Protein AF-A0AAW9KI80-F1 (afdb_monomer_lite)

Organism: Clostridium perfringens (NCBI:txid1502)

InterPro domains:
  IPR000257 Uroporphyrinogen decarboxylase (URO-D) [PF01208] (2-122)
  IPR038071 UROD/MetE-like superfamily [G3DSA:3.20.20.210] (1-125)
  IPR038071 UROD/MetE-like superfamily [SSF51726] (2-123)

pLDDT: mean 96.75, std 4.19, range [56.56, 98.88]

Secondary structure (DSSP, 8-state):
-HHHHHHHHHHHHHHHHHHHHHHTT---EEEE-TTGGGS-HHHHHHHTHHHHHHHHHHTTT--S-EEEE--TT-GGGGGGGGGS--SEEE--TTS-HHHHHHHTTT-SEEE----GGGGGS-TT-

Foldseek 3Di:
DVLVVVLVVVLVVLLVVVVVCVVVPDQEDEDCLACQLVDDLVCCLVRPVVSQQVSQVSCVPPPHAYEYENHPNCQNNLLVCQSRNHQEYEDEPVADPVRSCVSNVVRHHYDDYDDVVCVVDDPPD

Structure (mmCIF, N/CA/C/O backb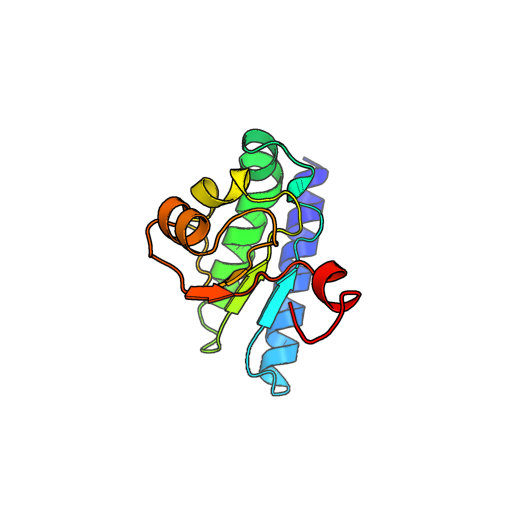one):
data_AF-A0AAW9KI80-F1
#
_entry.id   AF-A0AAW9KI80-F1
#
loop_
_atom_site.group_PDB
_atom_site.id
_atom_site.type_symbol
_atom_site.label_atom_id
_atom_site.label_alt_id
_atom_site.label_comp_id
_atom_site.label_asym_id
_atom_site.label_entity_id
_atom_site.label_seq_id
_atom_site.pdbx_PDB_ins_code
_atom_site.Cartn_x
_atom_site.Cartn_y
_atom_site.Cartn_z
_atom_site.occupancy
_atom_site.B_iso_or_equiv
_atom_site.auth_seq_id
_atom_site.auth_comp_id
_atom_site.auth_asym_id
_atom_site.auth_atom_id
_atom_site.pdbx_PDB_model_num
ATOM 1 N N . GLU A 1 1 ? 0.606 20.361 11.797 1.00 91.44 1 GLU A N 1
ATOM 2 C CA . GLU A 1 1 ? -0.832 20.345 12.143 1.00 91.44 1 GLU A CA 1
ATOM 3 C C . GLU A 1 1 ? -1.725 20.266 10.907 1.00 91.44 1 GLU A C 1
ATOM 5 O O . GLU A 1 1 ? -2.371 19.244 10.735 1.00 91.44 1 GLU A O 1
ATOM 10 N N . LEU A 1 2 ? -1.694 21.251 9.995 1.00 98.38 2 LEU A N 1
ATOM 11 C CA . LEU A 1 2 ? -2.528 21.246 8.778 1.00 98.38 2 LEU A CA 1
ATOM 12 C C . LEU A 1 2 ? -2.403 19.967 7.934 1.00 98.38 2 LEU A C 1
ATOM 14 O O . LEU A 1 2 ? -3.416 19.410 7.525 1.00 98.38 2 LEU A O 1
ATOM 18 N N . TRP A 1 3 ? -1.176 19.485 7.715 1.00 98.38 3 TRP A N 1
ATOM 19 C CA . TRP A 1 3 ? -0.936 18.231 6.996 1.00 98.38 3 TRP A CA 1
ATOM 20 C C . TRP A 1 3 ? -1.670 17.043 7.630 1.00 98.38 3 TRP A C 1
ATOM 22 O O . TRP A 1 3 ? -2.367 16.309 6.943 1.00 98.38 3 TRP A O 1
ATOM 32 N N . PHE A 1 4 ? -1.565 16.884 8.950 1.00 98.44 4 PHE A N 1
ATOM 33 C CA . PHE A 1 4 ? -2.201 15.773 9.655 1.00 98.44 4 PHE A CA 1
ATOM 34 C C . PHE A 1 4 ? -3.729 15.873 9.602 1.00 98.44 4 PHE A C 1
ATOM 36 O O . PHE A 1 4 ? -4.382 14.886 9.294 1.00 98.44 4 PHE A O 1
ATOM 43 N N . MET A 1 5 ? -4.298 17.077 9.747 1.00 98.62 5 MET A N 1
ATOM 44 C CA . MET A 1 5 ? -5.743 17.284 9.566 1.00 98.62 5 MET A CA 1
ATOM 45 C C . MET A 1 5 ? -6.222 16.935 8.150 1.00 98.62 5 MET A C 1
ATOM 47 O O . MET A 1 5 ? -7.326 16.417 7.974 1.00 98.62 5 MET A O 1
ATOM 51 N N . LEU A 1 6 ? -5.413 17.233 7.129 1.00 98.75 6 LEU A N 1
ATOM 52 C CA . LEU A 1 6 ? -5.709 16.843 5.752 1.00 98.75 6 LEU A CA 1
ATOM 53 C C . LEU A 1 6 ? -5.680 15.318 5.602 1.00 98.75 6 LEU A C 1
ATOM 55 O O . LEU A 1 6 ? -6.626 14.744 5.063 1.00 98.75 6 LEU A O 1
ATOM 59 N N . MET A 1 7 ? -4.628 14.669 6.098 1.00 98.69 7 MET A N 1
ATOM 60 C CA . MET A 1 7 ? -4.478 13.215 6.033 1.00 98.69 7 MET A CA 1
ATOM 61 C C . MET A 1 7 ? -5.593 12.482 6.788 1.00 98.69 7 MET A C 1
ATOM 63 O O . MET A 1 7 ? -6.114 11.488 6.284 1.00 98.69 7 MET A O 1
ATOM 67 N N . ASP A 1 8 ? -6.047 13.012 7.925 1.00 98.62 8 ASP A N 1
ATOM 68 C CA . ASP A 1 8 ? -7.197 12.474 8.654 1.00 98.62 8 ASP A CA 1
ATOM 69 C C . ASP A 1 8 ? -8.473 12.527 7.808 1.00 98.62 8 ASP A C 1
ATOM 71 O O . ASP A 1 8 ? -9.139 11.505 7.624 1.00 98.62 8 ASP A O 1
ATOM 75 N N . LYS A 1 9 ? -8.768 13.683 7.199 1.00 98.75 9 LYS A N 1
ATOM 76 C CA . LYS A 1 9 ? -9.931 13.831 6.309 1.00 98.75 9 LYS A CA 1
ATOM 77 C C . LYS A 1 9 ? -9.867 12.899 5.101 1.00 98.75 9 LYS A C 1
ATOM 79 O O . LYS A 1 9 ? -10.879 12.299 4.739 1.00 98.75 9 LYS A O 1
ATOM 84 N N . LEU A 1 10 ? -8.696 12.771 4.478 1.00 98.75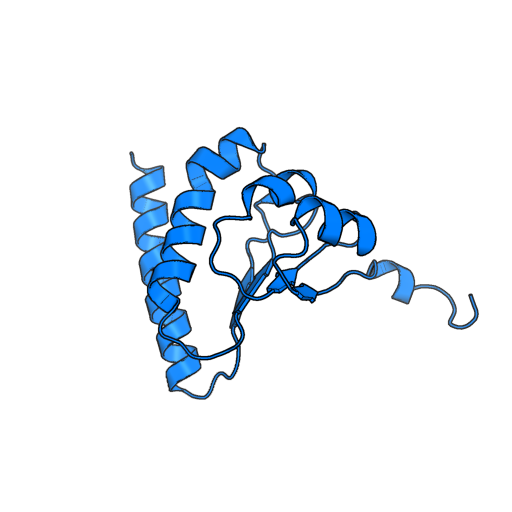 10 LEU A N 1
ATOM 85 C CA . LEU A 1 10 ? -8.505 11.873 3.338 1.00 98.75 10 LEU A CA 1
ATOM 86 C C . LEU A 1 10 ? -8.653 10.406 3.753 1.00 98.75 10 LEU A C 1
ATOM 88 O O . LEU A 1 10 ? -9.323 9.647 3.054 1.00 98.75 10 LEU A O 1
ATOM 92 N N . GLY A 1 11 ? -8.105 10.011 4.902 1.00 98.81 11 GLY A N 1
ATOM 93 C CA . GLY A 1 11 ? -8.262 8.655 5.422 1.00 98.81 11 GLY A CA 1
ATOM 94 C C . GLY A 1 11 ? -9.722 8.304 5.719 1.00 98.81 11 GLY A C 1
ATOM 95 O O . GLY A 1 11 ? -10.180 7.233 5.322 1.00 98.81 11 GLY A O 1
ATOM 96 N N . ASP A 1 12 ? -10.491 9.221 6.314 1.00 98.88 12 ASP A N 1
ATOM 97 C CA . ASP A 1 12 ? -11.924 9.014 6.591 1.00 98.88 12 ASP A CA 1
ATOM 98 C C . ASP A 1 12 ? -12.741 8.851 5.304 1.00 98.88 12 ASP A C 1
ATOM 100 O O . ASP A 1 12 ? -13.620 7.983 5.201 1.00 98.88 12 ASP A O 1
ATOM 104 N N . MET A 1 13 ? -12.413 9.661 4.294 1.00 98.81 13 MET A N 1
ATOM 105 C CA . MET A 1 13 ? -12.997 9.560 2.962 1.00 98.81 13 MET A CA 1
ATOM 106 C C . MET A 1 13 ? -12.692 8.196 2.330 1.00 98.81 13 MET A C 1
ATOM 108 O O . MET A 1 13 ? -13.613 7.538 1.844 1.00 98.81 13 MET A O 1
ATOM 112 N N . VAL A 1 14 ? -11.434 7.741 2.367 1.00 98.81 14 VAL A N 1
ATOM 113 C CA . VAL A 1 14 ? -11.025 6.438 1.813 1.00 98.81 14 VAL A CA 1
ATOM 114 C C . VAL A 1 14 ? -11.746 5.289 2.515 1.00 98.81 14 VAL A C 1
ATOM 116 O O . VAL A 1 14 ? -12.289 4.418 1.835 1.00 98.81 14 VAL A O 1
ATOM 119 N N . ILE A 1 15 ? -11.822 5.300 3.850 1.00 98.88 15 ILE A N 1
ATOM 120 C CA . ILE A 1 15 ? -12.528 4.268 4.628 1.00 98.88 15 ILE A CA 1
ATOM 121 C C . ILE A 1 15 ? -13.997 4.188 4.198 1.00 98.88 15 ILE A C 1
ATOM 123 O O . ILE A 1 15 ? -14.506 3.107 3.888 1.00 98.88 15 ILE A O 1
ATOM 127 N N . THR A 1 16 ? -14.676 5.336 4.134 1.00 98.81 16 THR A N 1
ATOM 128 C CA . THR A 1 16 ? -16.085 5.413 3.720 1.00 98.81 16 THR A CA 1
ATOM 129 C C . THR A 1 16 ? -16.271 4.909 2.289 1.00 98.81 16 THR A C 1
ATOM 131 O O . THR A 1 16 ? -17.191 4.134 2.007 1.00 98.81 16 THR A O 1
ATOM 134 N N . TYR A 1 17 ? -15.374 5.306 1.388 1.00 98.75 17 TYR A N 1
ATOM 135 C CA . TYR A 1 17 ? -15.428 4.938 -0.020 1.00 98.75 17 TYR A CA 1
ATOM 136 C C . TYR A 1 17 ? -15.225 3.435 -0.234 1.00 98.75 17 TYR A C 1
ATOM 138 O O . TYR A 1 17 ? -16.047 2.796 -0.893 1.00 98.75 17 TYR A O 1
ATOM 146 N N . VAL A 1 18 ? -14.199 2.841 0.384 1.00 98.75 18 VAL A N 1
ATOM 147 C CA . VAL A 1 18 ? -13.932 1.397 0.290 1.00 98.75 18 VAL A CA 1
ATOM 148 C C . VAL A 1 18 ? -15.096 0.591 0.863 1.00 98.75 18 VAL A C 1
ATOM 150 O O . VAL A 1 18 ? -15.570 -0.335 0.206 1.00 98.75 18 VAL A O 1
ATOM 153 N N . ARG A 1 19 ? -15.635 0.971 2.030 1.00 98.56 19 ARG A N 1
ATOM 154 C CA . ARG A 1 19 ? -16.823 0.304 2.598 1.00 98.56 19 ARG A CA 1
ATOM 155 C C . ARG A 1 19 ? -18.001 0.311 1.632 1.00 98.56 19 ARG A C 1
ATOM 157 O O . ARG A 1 19 ? -18.663 -0.714 1.477 1.00 98.56 19 ARG A O 1
ATOM 164 N N . SER A 1 20 ? -18.254 1.440 0.971 1.00 98.62 20 SER A N 1
ATOM 165 C CA . SER A 1 20 ? -19.316 1.540 -0.031 1.00 98.62 20 SER A CA 1
ATOM 166 C C . SER A 1 20 ? -19.065 0.602 -1.214 1.00 98.62 20 SER A C 1
ATOM 168 O O . SER A 1 20 ? -19.966 -0.138 -1.604 1.00 98.62 20 SER A O 1
ATOM 170 N N . GLN A 1 21 ? -17.842 0.565 -1.746 1.00 98.62 21 GLN A N 1
ATOM 171 C CA . GLN A 1 21 ? -17.488 -0.316 -2.865 1.00 98.62 21 GLN A CA 1
ATOM 172 C C . GLN A 1 21 ? -17.686 -1.797 -2.514 1.00 98.62 21 GLN A C 1
ATOM 174 O O . GLN A 1 21 ? -18.310 -2.539 -3.273 1.00 98.62 21 GLN A O 1
ATOM 179 N N . ILE A 1 22 ? -17.237 -2.223 -1.330 1.00 98.50 22 ILE A N 1
ATOM 180 C CA . ILE A 1 22 ? -17.419 -3.607 -0.868 1.00 98.50 22 ILE A CA 1
ATOM 181 C C . ILE A 1 22 ? -18.902 -3.923 -0.630 1.00 98.50 22 ILE A C 1
ATOM 183 O O . ILE A 1 22 ? -19.389 -4.963 -1.076 1.00 98.50 22 ILE A O 1
ATOM 187 N N . LYS A 1 23 ? -19.662 -3.003 -0.019 1.00 98.25 23 LYS A N 1
ATOM 188 C CA . LYS A 1 23 ? -21.119 -3.149 0.159 1.00 98.25 23 LYS A CA 1
ATOM 189 C C . LYS A 1 23 ? -21.854 -3.315 -1.177 1.00 98.25 23 LYS A C 1
ATOM 191 O O . LYS A 1 23 ? -22.833 -4.053 -1.235 1.00 98.25 23 LYS A O 1
ATOM 196 N N . ASN A 1 24 ? -21.376 -2.666 -2.238 1.00 98.31 24 ASN A N 1
ATOM 197 C CA . ASN A 1 24 ? -21.942 -2.748 -3.588 1.00 98.31 24 ASN A CA 1
ATOM 198 C C . ASN A 1 24 ? -21.354 -3.892 -4.436 1.00 98.31 24 ASN A C 1
ATOM 200 O O . ASN A 1 24 ? -21.526 -3.915 -5.652 1.00 98.31 24 ASN A O 1
ATOM 204 N N . GLY A 1 25 ? -20.697 -4.871 -3.807 1.00 98.06 25 GLY A N 1
ATOM 205 C CA . GLY A 1 25 ? -20.289 -6.117 -4.457 1.00 98.06 25 GLY A CA 1
ATOM 206 C C . GLY A 1 25 ? -18.799 -6.234 -4.762 1.00 98.06 25 GLY A C 1
ATOM 207 O O . GLY A 1 25 ? -18.389 -7.290 -5.249 1.00 98.06 25 GLY A O 1
ATOM 208 N N . GLY A 1 26 ? -17.987 -5.222 -4.436 1.00 98.12 26 GLY A N 1
ATOM 209 C CA . GLY A 1 26 ? -16.530 -5.324 -4.484 1.00 98.12 26 GLY A CA 1
ATOM 210 C C . GLY A 1 26 ? -16.035 -6.529 -3.678 1.00 98.12 26 GLY A C 1
ATOM 211 O O . GLY A 1 26 ? -16.461 -6.751 -2.544 1.00 98.12 26 GLY A O 1
ATOM 212 N N . LYS A 1 27 ? -15.168 -7.345 -4.284 1.00 98.31 27 LYS A N 1
ATOM 213 C CA . LYS A 1 27 ? -14.679 -8.608 -3.696 1.00 98.31 27 LYS A CA 1
ATOM 214 C C . LYS A 1 27 ? -13.251 -8.542 -3.180 1.00 98.31 27 LYS A C 1
ATOM 216 O O . LYS A 1 27 ? -12.813 -9.491 -2.551 1.00 98.31 27 LYS A O 1
ATOM 221 N N . ALA A 1 28 ? -12.558 -7.445 -3.449 1.00 98.38 28 ALA A N 1
ATOM 222 C CA . ALA A 1 28 ? -11.240 -7.095 -2.948 1.00 98.38 28 ALA A CA 1
ATOM 223 C C . ALA A 1 28 ? -11.075 -5.576 -3.084 1.00 98.38 28 ALA A C 1
ATOM 225 O O . ALA A 1 28 ? -11.829 -4.939 -3.830 1.00 98.38 28 ALA A O 1
ATOM 226 N N . PHE A 1 29 ? -10.086 -4.997 -2.409 1.00 98.62 29 PHE A N 1
ATOM 227 C CA . PHE A 1 29 ? -9.681 -3.617 -2.667 1.00 98.62 29 PHE A CA 1
ATOM 228 C C . PHE A 1 29 ? -8.163 -3.473 -2.705 1.00 98.62 29 PHE A C 1
ATOM 230 O O . PHE A 1 29 ? -7.431 -4.229 -2.068 1.00 98.62 29 PHE A O 1
ATOM 237 N N . GLN A 1 30 ? -7.705 -2.459 -3.435 1.00 98.69 30 GLN A N 1
ATOM 238 C CA . GLN A 1 30 ? -6.307 -2.060 -3.466 1.00 98.69 30 GLN A CA 1
ATOM 239 C C . GLN A 1 30 ? -6.189 -0.568 -3.170 1.00 98.69 30 GLN A C 1
ATOM 241 O O . GLN A 1 30 ? -6.836 0.250 -3.827 1.00 98.69 30 GLN A O 1
ATOM 246 N N . LEU A 1 31 ? -5.356 -0.220 -2.190 1.00 98.50 31 LEU A N 1
ATOM 247 C CA . LEU A 1 31 ? -4.967 1.160 -1.934 1.00 98.50 31 LEU A CA 1
ATOM 248 C C . LEU A 1 31 ? -3.707 1.476 -2.741 1.00 98.50 31 LEU A C 1
ATOM 250 O O . LEU A 1 31 ? -2.654 0.877 -2.521 1.00 98.50 31 LEU A O 1
ATOM 254 N N . PHE A 1 32 ? -3.838 2.421 -3.669 1.00 98.50 32 PHE A N 1
ATOM 255 C CA . PHE A 1 32 ? -2.739 2.929 -4.480 1.00 98.50 32 PHE A CA 1
ATOM 256 C C . PHE A 1 32 ? -2.156 4.183 -3.833 1.00 98.50 32 PHE A C 1
ATOM 258 O O . PHE A 1 32 ? -2.746 5.259 -3.934 1.00 98.50 32 PHE A O 1
ATOM 265 N N . ASP A 1 33 ? -0.981 4.062 -3.226 1.00 97.69 33 ASP A N 1
ATOM 266 C CA . ASP A 1 33 ? -0.184 5.205 -2.781 1.00 97.69 33 ASP A CA 1
ATOM 267 C C . ASP A 1 33 ? 0.935 5.456 -3.793 1.00 97.69 33 ASP A C 1
ATOM 269 O O . ASP A 1 33 ? 2.109 5.171 -3.580 1.00 97.69 33 ASP A O 1
ATOM 273 N N . SER A 1 34 ? 0.523 5.931 -4.969 1.00 94.69 34 SER A N 1
ATOM 274 C CA . SER A 1 34 ? 1.379 5.998 -6.162 1.00 94.69 34 SER A CA 1
ATOM 275 C C . SER A 1 34 ? 2.619 6.884 -5.989 1.00 94.69 34 SER A C 1
ATOM 277 O O . SER A 1 34 ? 3.549 6.781 -6.786 1.00 94.69 34 SER A O 1
ATOM 279 N N . TRP A 1 35 ? 2.633 7.744 -4.966 1.00 96.44 35 TRP A N 1
ATOM 280 C CA . TRP A 1 35 ? 3.655 8.767 -4.749 1.00 96.44 35 TRP A CA 1
ATOM 281 C C . TRP A 1 35 ? 4.520 8.522 -3.510 1.00 96.44 35 TRP A C 1
ATOM 283 O O . TRP A 1 35 ? 5.496 9.250 -3.324 1.00 96.44 35 TRP A O 1
ATOM 293 N N . ALA A 1 36 ? 4.229 7.503 -2.691 1.00 96.56 36 ALA A N 1
ATOM 294 C CA . ALA A 1 36 ? 5.000 7.230 -1.477 1.00 96.56 36 ALA A CA 1
ATOM 295 C C . ALA A 1 36 ? 6.500 7.045 -1.748 1.00 96.56 36 ALA A C 1
ATOM 297 O O . ALA A 1 36 ? 7.316 7.514 -0.959 1.00 96.56 36 ALA A O 1
ATOM 298 N N . GLY A 1 37 ? 6.883 6.463 -2.890 1.00 95.25 37 GLY A N 1
ATOM 299 C CA . GLY A 1 37 ? 8.290 6.317 -3.288 1.00 95.25 37 GLY A CA 1
ATOM 300 C C . GLY A 1 37 ? 9.058 7.628 -3.523 1.00 95.25 37 GLY A C 1
ATOM 301 O O . GLY A 1 37 ? 10.267 7.595 -3.721 1.00 95.25 37 GLY A O 1
ATOM 302 N N . SER A 1 38 ? 8.392 8.788 -3.495 1.00 97.25 38 SER A N 1
ATOM 303 C CA . SER A 1 38 ? 9.060 10.102 -3.490 1.00 97.25 38 SER A CA 1
ATOM 304 C C . SER A 1 38 ? 9.526 10.543 -2.096 1.00 97.25 38 SER A C 1
ATOM 306 O O . SER A 1 38 ? 10.215 11.555 -1.977 1.00 97.25 38 SER A O 1
ATOM 308 N N . LEU A 1 39 ? 9.144 9.821 -1.040 1.00 97.75 39 LEU A N 1
ATOM 309 C CA . LEU A 1 39 ? 9.476 10.150 0.343 1.00 97.75 39 LEU A CA 1
ATOM 310 C C . LEU A 1 39 ? 10.679 9.350 0.840 1.00 97.75 39 LEU A C 1
ATOM 312 O O . LEU A 1 39 ? 10.884 8.191 0.482 1.00 97.75 39 LEU A O 1
ATOM 316 N N . SER A 1 40 ? 11.439 9.959 1.752 1.00 97.75 40 SER A N 1
ATOM 317 C CA . SER A 1 40 ? 12.392 9.208 2.564 1.00 97.75 40 SER A CA 1
ATOM 318 C C . SER A 1 40 ? 11.645 8.252 3.512 1.00 97.75 40 SER A C 1
ATOM 320 O O . SER A 1 40 ? 10.509 8.546 3.902 1.00 97.75 40 SER A O 1
ATOM 322 N N . PRO A 1 41 ? 12.273 7.155 3.977 1.00 97.88 41 PRO A N 1
ATOM 323 C CA . PRO A 1 41 ? 11.663 6.272 4.974 1.00 97.88 41 PRO A CA 1
ATOM 324 C C . PRO A 1 41 ? 11.191 7.018 6.233 1.00 97.88 41 PRO A C 1
ATOM 326 O O . PRO A 1 41 ? 10.110 6.747 6.752 1.00 97.88 41 PRO A O 1
ATOM 329 N N . ARG A 1 42 ? 11.961 8.016 6.688 1.00 98.25 42 ARG A N 1
ATOM 330 C CA . ARG A 1 42 ? 11.617 8.850 7.849 1.00 98.25 42 ARG A CA 1
ATOM 331 C C . ARG A 1 42 ? 10.358 9.682 7.609 1.00 98.25 42 ARG A C 1
ATOM 333 O O . ARG A 1 42 ? 9.490 9.749 8.483 1.00 98.25 42 ARG A O 1
ATOM 340 N N . ASP A 1 43 ? 10.269 10.328 6.449 1.00 98.44 43 ASP A N 1
ATOM 341 C CA . ASP A 1 43 ? 9.122 11.173 6.119 1.00 98.44 43 ASP A CA 1
ATOM 342 C C . ASP A 1 43 ? 7.873 10.325 5.899 1.00 98.44 43 ASP A C 1
ATOM 344 O O . ASP A 1 43 ? 6.818 10.649 6.438 1.00 98.44 43 ASP A O 1
ATOM 348 N N . PHE A 1 44 ? 7.995 9.193 5.203 1.00 98.56 44 PHE A N 1
ATOM 349 C CA . PHE A 1 44 ? 6.898 8.242 5.049 1.00 98.56 44 PHE A CA 1
ATOM 350 C C . PHE A 1 44 ? 6.368 7.773 6.410 1.00 98.56 44 PHE A C 1
ATOM 352 O O . PHE A 1 44 ? 5.165 7.860 6.664 1.00 98.56 44 PHE A O 1
ATOM 359 N N . GLN A 1 45 ? 7.262 7.362 7.316 1.00 98.25 45 GLN A N 1
ATOM 360 C CA . GLN A 1 45 ? 6.897 6.911 8.660 1.00 98.25 45 GLN A CA 1
ATOM 361 C C . GLN A 1 45 ? 6.190 7.998 9.483 1.00 98.25 45 GLN A C 1
ATOM 363 O O . GLN A 1 45 ? 5.294 7.691 10.263 1.00 98.25 45 GLN A O 1
ATOM 368 N N . THR A 1 46 ? 6.573 9.264 9.312 1.00 98.25 46 THR A N 1
ATOM 369 C CA . THR A 1 46 ? 6.013 10.379 10.093 1.00 98.25 46 THR A CA 1
ATOM 370 C C . THR A 1 46 ? 4.700 10.892 9.508 1.00 98.25 46 THR A C 1
ATOM 372 O O . THR A 1 46 ? 3.754 11.170 10.242 1.00 98.25 46 THR A O 1
ATOM 375 N N . TYR A 1 47 ? 4.644 11.058 8.187 1.00 98.50 47 TYR A N 1
ATOM 376 C CA . TYR A 1 47 ? 3.620 11.865 7.523 1.00 98.50 47 TYR A CA 1
ATOM 377 C C . TYR A 1 47 ? 2.557 11.047 6.791 1.00 98.50 47 TYR A C 1
ATOM 379 O O . TYR A 1 47 ? 1.490 11.596 6.515 1.00 98.50 47 TYR A O 1
ATOM 387 N N . VAL A 1 48 ? 2.817 9.772 6.480 1.00 98.38 48 VAL A N 1
ATOM 388 C CA . VAL A 1 48 ? 1.932 8.953 5.632 1.00 98.38 48 VAL A CA 1
ATOM 389 C C . VAL A 1 48 ? 1.526 7.650 6.309 1.00 98.38 48 VAL A C 1
ATOM 391 O O . VAL A 1 48 ? 0.328 7.392 6.454 1.00 98.38 48 VAL A O 1
ATOM 394 N N . LEU A 1 49 ? 2.496 6.860 6.778 1.00 98.56 49 LEU A N 1
ATOM 395 C CA . LEU A 1 49 ? 2.272 5.522 7.333 1.00 98.56 49 LEU A CA 1
ATOM 396 C C . LEU A 1 49 ? 1.172 5.466 8.412 1.00 98.56 49 LEU A C 1
ATOM 398 O O . LEU A 1 49 ? 0.322 4.584 8.297 1.00 98.56 49 LEU A O 1
ATOM 402 N N . PRO A 1 50 ? 1.066 6.416 9.369 1.00 98.44 50 PRO A N 1
ATOM 403 C CA . PRO A 1 50 ? 0.005 6.371 10.380 1.00 98.44 50 PRO A CA 1
ATOM 404 C C . PRO A 1 50 ? -1.408 6.420 9.780 1.00 98.44 50 PRO A C 1
ATOM 406 O O . PRO A 1 50 ? -2.336 5.795 10.293 1.00 98.44 50 PRO A O 1
ATOM 409 N N . THR A 1 51 ? -1.584 7.129 8.660 1.00 98.69 51 THR A N 1
ATOM 410 C CA . THR A 1 51 ? -2.879 7.194 7.964 1.00 98.69 51 THR A CA 1
ATOM 411 C C . THR A 1 51 ? -3.175 5.886 7.243 1.00 98.69 51 THR A C 1
ATOM 413 O O . THR A 1 51 ? -4.304 5.402 7.297 1.00 98.69 51 THR A O 1
ATOM 416 N N . ILE A 1 52 ? -2.164 5.284 6.613 1.00 98.62 52 ILE A N 1
ATOM 417 C CA . ILE A 1 52 ? -2.292 3.980 5.952 1.00 98.62 52 ILE A CA 1
ATOM 418 C C . ILE A 1 52 ? -2.665 2.904 6.976 1.00 98.62 52 ILE A C 1
ATOM 420 O O . ILE A 1 52 ? -3.655 2.196 6.790 1.00 98.62 52 ILE A O 1
ATOM 424 N N . GLU A 1 53 ? -1.943 2.823 8.094 1.00 98.56 53 GLU A N 1
ATOM 425 C CA . GLU A 1 53 ? -2.239 1.886 9.185 1.00 98.56 53 GLU A CA 1
ATOM 426 C C . GLU A 1 53 ? -3.661 2.068 9.721 1.00 98.56 53 GLU A C 1
ATOM 428 O O . GLU A 1 53 ? -4.388 1.084 9.889 1.00 98.56 53 GLU A O 1
ATOM 433 N N . ARG A 1 54 ? -4.095 3.321 9.916 1.00 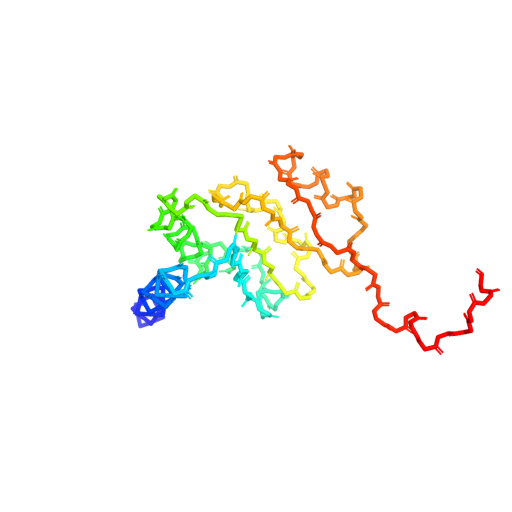98.62 54 ARG A N 1
ATOM 434 C CA . ARG A 1 54 ? -5.461 3.637 10.348 1.00 98.62 54 ARG A CA 1
ATOM 435 C C . ARG A 1 54 ? -6.506 3.155 9.344 1.00 98.62 54 ARG A C 1
ATOM 437 O O . ARG A 1 54 ? -7.472 2.522 9.761 1.00 98.62 54 ARG A O 1
ATOM 444 N N . ILE A 1 55 ? -6.310 3.398 8.046 1.00 98.81 55 ILE A N 1
ATOM 445 C CA . ILE A 1 55 ? -7.225 2.935 6.989 1.00 98.81 55 ILE A CA 1
ATOM 446 C C . ILE A 1 55 ? -7.382 1.410 7.050 1.00 98.81 55 ILE A C 1
ATOM 448 O O . ILE A 1 55 ? -8.508 0.918 7.132 1.00 98.81 55 ILE A O 1
ATOM 452 N N . TYR A 1 56 ? -6.278 0.658 7.066 1.00 98.44 56 TYR A N 1
ATOM 453 C CA . TYR A 1 56 ? -6.330 -0.810 7.117 1.00 98.44 56 TYR A CA 1
ATOM 454 C C . TYR A 1 56 ? -6.930 -1.332 8.425 1.00 98.44 56 TYR A C 1
ATOM 456 O O . TYR A 1 56 ? -7.725 -2.271 8.407 1.00 98.44 56 TYR A O 1
ATOM 464 N N . ALA A 1 57 ? -6.618 -0.708 9.564 1.00 98.06 57 ALA A N 1
ATOM 465 C CA . ALA A 1 57 ? -7.221 -1.073 10.842 1.00 98.06 57 ALA A CA 1
ATOM 466 C C . ALA A 1 57 ? -8.743 -0.843 10.845 1.00 98.06 57 ALA A C 1
ATOM 468 O O . ALA A 1 57 ? -9.492 -1.728 11.263 1.00 98.06 57 ALA A O 1
ATOM 469 N N . SER A 1 58 ? -9.213 0.299 10.332 1.00 98.50 58 SER A N 1
ATOM 470 C CA . SER A 1 58 ? -10.639 0.652 10.253 1.00 98.50 58 SER A CA 1
ATOM 471 C C . SER A 1 58 ? -11.444 -0.169 9.242 1.00 98.50 58 SER A C 1
ATOM 473 O O . SER A 1 58 ? -12.674 -0.105 9.265 1.00 98.50 58 SER A O 1
ATOM 475 N N . LEU A 1 59 ? -10.773 -0.903 8.353 1.00 98.31 59 LEU A N 1
ATOM 476 C CA . LEU A 1 59 ? -11.381 -1.781 7.349 1.00 98.31 59 LEU A CA 1
ATOM 477 C C . LEU A 1 59 ? -11.152 -3.270 7.652 1.00 98.31 59 LEU A C 1
ATOM 479 O O . LEU A 1 59 ? -11.509 -4.115 6.835 1.00 98.31 59 LEU A O 1
ATOM 483 N N . SER A 1 60 ? -10.565 -3.605 8.805 1.00 96.12 60 SER A N 1
ATOM 484 C CA . SER A 1 60 ? -10.204 -4.987 9.162 1.00 96.12 60 SER A CA 1
ATOM 485 C C . SER A 1 60 ? -11.400 -5.919 9.399 1.00 96.12 60 SER A C 1
ATOM 487 O O . SER A 1 60 ? -11.243 -7.136 9.371 1.00 96.12 60 SER A O 1
ATOM 489 N N . ASP A 1 61 ? -12.600 -5.369 9.589 1.00 97.06 61 ASP A N 1
ATOM 490 C CA . ASP A 1 61 ? -13.867 -6.106 9.628 1.00 97.06 61 ASP A CA 1
ATOM 491 C C . ASP A 1 61 ? -14.360 -6.533 8.234 1.00 97.06 61 ASP A C 1
ATOM 493 O O . ASP A 1 61 ? -15.243 -7.387 8.123 1.00 97.06 61 ASP A O 1
ATOM 497 N N . LEU A 1 62 ? -13.811 -5.957 7.159 1.00 96.75 62 LEU A N 1
ATOM 498 C CA . LEU A 1 62 ? -14.156 -6.350 5.798 1.00 96.75 62 LEU A CA 1
ATOM 499 C C . LEU A 1 62 ? -13.439 -7.658 5.451 1.00 96.75 62 LEU A C 1
ATOM 501 O O . LEU A 1 62 ? -12.234 -7.680 5.214 1.00 96.75 62 LEU A O 1
ATOM 505 N N . ASN A 1 63 ? -14.195 -8.754 5.378 1.00 94.06 63 ASN A N 1
ATOM 506 C CA . ASN A 1 63 ? -13.676 -10.080 5.034 1.00 94.06 63 ASN A CA 1
ATOM 507 C C . ASN A 1 63 ? -13.446 -10.246 3.516 1.00 94.06 63 ASN A C 1
ATOM 509 O O . ASN A 1 63 ? -14.064 -11.090 2.864 1.00 94.06 63 ASN A O 1
ATOM 513 N N . VAL A 1 64 ? -12.602 -9.390 2.939 1.00 97.81 64 VAL A N 1
ATOM 514 C CA . VAL A 1 64 ? -12.193 -9.406 1.527 1.00 97.81 64 VAL A CA 1
ATOM 515 C C . VAL A 1 64 ? -10.677 -9.199 1.419 1.00 97.81 64 VAL A C 1
ATOM 517 O O . VAL A 1 64 ? -10.108 -8.496 2.258 1.00 97.81 64 VAL A O 1
ATOM 520 N N . PRO A 1 65 ? -10.002 -9.752 0.392 1.00 98.00 65 PRO A N 1
ATOM 521 C CA . PRO A 1 65 ? -8.595 -9.465 0.143 1.00 98.00 65 PRO A CA 1
ATOM 522 C C . PRO A 1 65 ? -8.327 -7.963 0.034 1.00 98.00 65 PRO A C 1
ATOM 524 O O . PRO A 1 65 ? -9.065 -7.224 -0.626 1.00 98.00 65 PRO A O 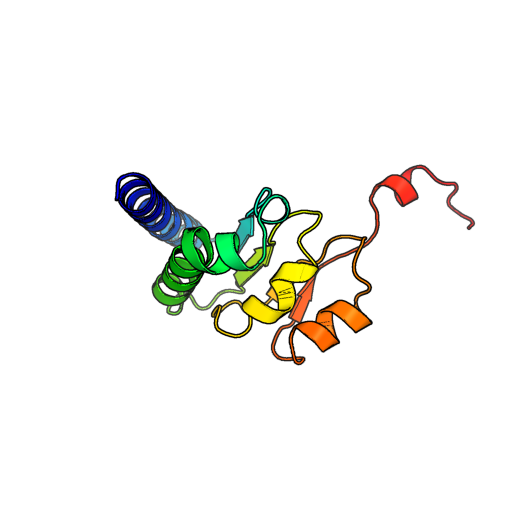1
ATOM 527 N N . ASN A 1 66 ? -7.251 -7.523 0.678 1.00 98.38 66 ASN A N 1
ATOM 528 C CA . ASN A 1 66 ? -6.847 -6.128 0.711 1.00 98.38 66 ASN A CA 1
ATOM 529 C C . ASN A 1 66 ? -5.357 -5.987 0.369 1.00 98.38 66 ASN A C 1
ATOM 531 O O . ASN A 1 66 ? -4.513 -6.745 0.856 1.00 98.38 66 ASN A O 1
ATOM 535 N N . ILE A 1 67 ? -5.060 -5.059 -0.539 1.00 98.75 67 ILE A N 1
ATOM 536 C CA . ILE A 1 67 ? -3.746 -4.928 -1.174 1.00 98.75 67 ILE A CA 1
ATOM 537 C C . ILE A 1 67 ? -3.229 -3.504 -0.989 1.00 98.75 67 ILE A C 1
ATOM 539 O O . ILE A 1 67 ? -3.906 -2.546 -1.368 1.00 98.75 67 ILE A O 1
ATOM 543 N N . TYR A 1 68 ? -2.012 -3.350 -0.472 1.00 98.69 68 TYR A N 1
ATOM 544 C CA . TYR A 1 68 ? -1.333 -2.057 -0.429 1.00 98.69 68 TYR A CA 1
ATOM 545 C C . TYR A 1 68 ? -0.254 -1.982 -1.505 1.00 98.69 68 TYR A C 1
ATOM 547 O O . TYR A 1 68 ? 0.652 -2.811 -1.528 1.00 98.69 68 TYR A O 1
ATOM 555 N N . PHE A 1 69 ? -0.332 -0.981 -2.381 1.00 98.50 69 PHE A N 1
ATOM 556 C CA . PHE A 1 69 ? 0.710 -0.697 -3.364 1.00 98.50 69 PHE A CA 1
ATOM 557 C C . PHE A 1 69 ? 1.320 0.689 -3.093 1.00 98.50 69 PHE A C 1
ATOM 559 O O . PHE A 1 69 ? 0.684 1.690 -3.438 1.00 98.50 69 PHE A O 1
ATOM 566 N N . PRO A 1 70 ? 2.537 0.772 -2.514 1.00 96.69 70 PRO A N 1
ATOM 567 C CA . PRO A 1 70 ? 3.210 2.034 -2.181 1.00 96.69 70 PRO A CA 1
ATOM 568 C C . PRO A 1 70 ? 3.850 2.744 -3.392 1.00 96.69 70 PRO A C 1
ATOM 570 O O . PRO A 1 70 ? 4.792 3.521 -3.243 1.00 96.69 70 PRO A O 1
ATOM 573 N N . GLY A 1 71 ? 3.360 2.476 -4.606 1.00 93.19 71 GLY A N 1
ATOM 574 C CA . GLY A 1 71 ? 3.846 3.120 -5.821 1.00 93.19 71 GLY A CA 1
ATOM 575 C C . GLY A 1 71 ? 5.211 2.615 -6.285 1.00 93.19 71 GLY A C 1
ATOM 576 O O . GLY A 1 71 ? 5.762 1.645 -5.763 1.00 93.19 71 GLY A O 1
ATOM 577 N N . VAL A 1 72 ? 5.756 3.290 -7.297 1.00 93.75 72 VAL A N 1
ATOM 578 C CA . VAL A 1 72 ? 7.099 3.017 -7.828 1.00 93.75 72 VAL A CA 1
ATOM 579 C C . VAL A 1 72 ? 8.178 3.691 -6.980 1.00 93.75 72 VAL A C 1
ATOM 581 O O . VAL A 1 72 ? 7.933 4.716 -6.350 1.00 93.75 72 VAL A O 1
ATOM 584 N N . SER A 1 73 ? 9.404 3.174 -7.021 1.00 94.12 73 SER A N 1
ATOM 58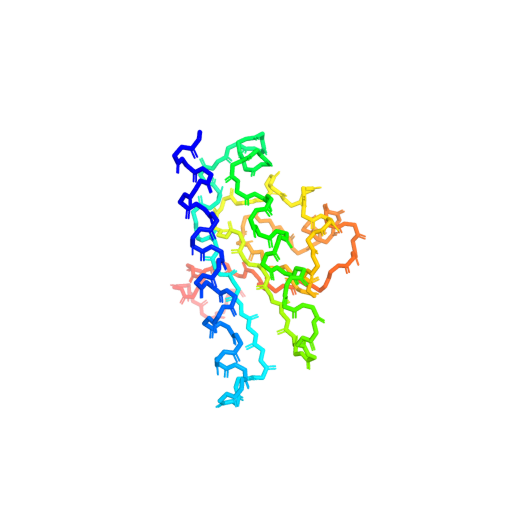5 C CA . SER A 1 73 ? 10.548 3.630 -6.211 1.00 94.12 73 SER A CA 1
ATOM 586 C C . SER A 1 73 ? 10.338 3.470 -4.700 1.00 94.12 73 SER A C 1
ATOM 588 O O . SER A 1 73 ? 10.939 4.188 -3.910 1.00 94.12 73 SER A O 1
ATOM 590 N N . SER A 1 74 ? 9.494 2.526 -4.287 1.00 95.62 74 SER A N 1
ATOM 591 C CA . SER A 1 74 ? 9.058 2.355 -2.896 1.00 95.62 74 SER A CA 1
ATOM 592 C C . SER A 1 74 ? 9.772 1.226 -2.145 1.00 95.62 74 SER A C 1
ATOM 594 O O . SER A 1 74 ? 9.456 0.953 -0.989 1.00 95.62 74 SER A O 1
ATOM 596 N N . GLY A 1 75 ? 10.765 0.579 -2.768 1.00 96.62 75 GLY A N 1
ATOM 597 C CA . GLY A 1 75 ? 11.459 -0.589 -2.211 1.00 96.62 75 GLY A CA 1
ATOM 598 C C . GLY A 1 75 ? 12.114 -0.374 -0.840 1.00 96.62 75 GLY A C 1
ATOM 599 O O . GLY A 1 75 ? 12.176 -1.302 -0.032 1.00 96.62 75 GLY A O 1
ATOM 600 N N . GLU A 1 76 ? 12.557 0.849 -0.544 1.00 96.81 76 GLU A N 1
ATOM 601 C CA . GLU A 1 76 ? 13.147 1.211 0.756 1.00 96.81 76 GLU A CA 1
ATOM 602 C C . GLU A 1 76 ? 12.097 1.443 1.856 1.00 96.81 76 GLU A C 1
ATOM 604 O O . GLU A 1 76 ? 12.439 1.532 3.034 1.00 96.81 76 GLU A O 1
ATOM 609 N N . LEU A 1 77 ? 10.810 1.497 1.500 1.00 97.81 77 LEU A N 1
ATOM 610 C CA . LEU A 1 77 ? 9.708 1.611 2.457 1.00 97.81 77 LEU A CA 1
ATOM 611 C C . LEU A 1 77 ? 9.232 0.245 2.960 1.00 97.81 77 LEU A C 1
ATOM 613 O O . LEU A 1 77 ? 8.605 0.186 4.014 1.00 97.81 77 LEU A O 1
ATOM 617 N N . LEU A 1 78 ? 9.538 -0.850 2.248 1.00 97.62 78 LEU A N 1
ATOM 618 C CA . LEU A 1 78 ? 9.056 -2.201 2.574 1.00 97.62 78 LEU A CA 1
ATOM 619 C C . LEU A 1 78 ? 9.310 -2.613 4.037 1.00 97.62 78 LEU A C 1
ATOM 621 O O . LEU A 1 78 ? 8.370 -3.103 4.664 1.00 97.62 78 LEU A O 1
ATOM 625 N N . PRO A 1 79 ? 10.491 -2.355 4.643 1.00 97.00 79 PRO A N 1
ATOM 626 C CA . PRO A 1 79 ? 10.734 -2.717 6.041 1.00 97.00 79 PRO A CA 1
ATOM 627 C C . PRO A 1 79 ? 9.844 -1.980 7.054 1.00 97.00 79 PRO A C 1
ATOM 629 O O . PRO A 1 79 ? 9.748 -2.393 8.209 1.00 97.00 79 PRO A O 1
ATOM 632 N N . LEU A 1 80 ? 9.190 -0.887 6.656 1.00 97.50 80 LEU A N 1
ATOM 633 C CA . LEU A 1 80 ? 8.287 -0.123 7.517 1.00 97.50 80 LEU A CA 1
ATOM 634 C C . LEU A 1 80 ? 6.852 -0.669 7.502 1.00 97.50 80 LEU A C 1
ATOM 636 O O . LEU A 1 80 ? 6.045 -0.274 8.336 1.00 97.50 80 LEU A O 1
ATOM 640 N N . LEU A 1 81 ? 6.518 -1.573 6.575 1.00 97.31 81 LEU A N 1
ATOM 641 C CA . LEU A 1 81 ? 5.133 -1.990 6.329 1.00 97.31 81 LEU A CA 1
ATOM 642 C C . LEU A 1 81 ? 4.654 -3.148 7.214 1.00 97.31 81 LEU A C 1
ATOM 644 O O . LEU A 1 81 ? 3.478 -3.488 7.162 1.00 97.31 81 LEU A O 1
ATOM 648 N N . HIS A 1 82 ? 5.517 -3.732 8.051 1.00 93.94 82 HIS A N 1
ATOM 649 C CA . HIS A 1 82 ? 5.204 -4.913 8.872 1.00 93.94 82 HIS A CA 1
ATOM 650 C C . HIS A 1 82 ? 3.961 -4.760 9.771 1.00 93.94 82 HIS A C 1
ATOM 652 O O . HIS A 1 82 ? 3.278 -5.740 10.065 1.00 93.94 82 HIS A O 1
ATOM 658 N N . GLN A 1 83 ? 3.653 -3.535 10.210 1.00 92.44 83 GLN A N 1
ATOM 659 C CA . GLN A 1 83 ? 2.496 -3.249 11.069 1.00 92.44 83 GLN A CA 1
ATOM 660 C C . GLN A 1 83 ? 1.218 -2.917 10.283 1.00 92.44 83 GLN A C 1
ATOM 662 O O . GLN A 1 83 ? 0.122 -2.897 10.853 1.00 92.44 83 GLN A O 1
ATOM 667 N N . VAL A 1 84 ? 1.321 -2.699 8.968 1.00 96.06 84 VAL A N 1
ATOM 668 C CA . VAL A 1 84 ? 0.153 -2.466 8.119 1.00 96.06 84 VAL A CA 1
ATOM 669 C C . VAL A 1 84 ? -0.640 -3.765 8.036 1.00 96.06 84 VAL A C 1
ATOM 671 O O . VAL A 1 84 ? -0.128 -4.795 7.609 1.00 96.06 84 VAL A O 1
ATOM 674 N N . LYS A 1 85 ? -1.926 -3.721 8.396 1.00 95.62 85 LYS A N 1
ATOM 675 C CA . LYS A 1 85 ? -2.836 -4.883 8.361 1.00 95.62 85 LYS A CA 1
ATOM 676 C C . LYS A 1 85 ? -3.315 -5.234 6.943 1.00 95.62 85 LYS A C 1
ATOM 678 O O . LYS A 1 85 ? -4.477 -5.587 6.749 1.00 95.62 85 LYS A O 1
ATOM 683 N N . ALA A 1 86 ? -2.432 -5.092 5.959 1.00 97.12 86 ALA A N 1
ATOM 684 C CA . ALA A 1 86 ? -2.667 -5.528 4.594 1.00 97.12 86 ALA A CA 1
ATOM 685 C C . ALA A 1 86 ? -2.505 -7.055 4.484 1.00 97.12 86 ALA A C 1
ATOM 687 O O . ALA A 1 86 ? -1.753 -7.662 5.242 1.00 97.12 86 ALA A O 1
ATOM 688 N N . SER A 1 87 ? -3.181 -7.683 3.524 1.00 97.25 87 SER A N 1
ATOM 689 C CA . SER A 1 87 ? -3.013 -9.111 3.206 1.00 97.25 87 SER A CA 1
ATOM 690 C C . SER A 1 87 ? -1.970 -9.319 2.108 1.00 97.25 87 SER A C 1
ATOM 692 O O . SER A 1 87 ? -1.291 -10.346 2.062 1.00 97.25 87 SER A O 1
ATOM 694 N N . VAL A 1 88 ? -1.849 -8.335 1.214 1.00 98.44 88 VAL A N 1
ATOM 695 C CA . VAL A 1 88 ? -0.956 -8.359 0.057 1.00 98.44 88 VAL A CA 1
ATOM 696 C C . VAL A 1 88 ? -0.207 -7.033 -0.040 1.00 98.44 88 VAL A C 1
ATOM 698 O O . VAL A 1 88 ? -0.817 -5.968 0.086 1.00 98.44 88 VAL A O 1
ATOM 701 N N . ILE A 1 89 ? 1.092 -7.089 -0.327 1.00 98.50 89 ILE A N 1
ATOM 702 C CA . ILE A 1 89 ? 1.893 -5.914 -0.685 1.00 98.50 89 ILE A CA 1
ATOM 703 C C . ILE A 1 89 ? 2.249 -5.982 -2.171 1.00 98.50 89 ILE A C 1
ATOM 705 O O . ILE A 1 89 ? 2.775 -6.983 -2.661 1.00 98.50 89 ILE A O 1
ATOM 709 N N . GLY A 1 90 ? 1.939 -4.917 -2.902 1.00 98.25 90 GLY A N 1
ATOM 710 C CA . GLY A 1 90 ? 2.347 -4.761 -4.290 1.00 98.25 90 GLY A CA 1
ATOM 711 C C . GLY A 1 90 ? 3.805 -4.308 -4.390 1.00 98.25 90 GLY A C 1
ATOM 712 O O . GLY A 1 90 ? 4.225 -3.418 -3.653 1.00 98.25 90 GLY A O 1
ATOM 713 N N . LEU A 1 91 ? 4.555 -4.896 -5.320 1.00 98.12 91 LEU A N 1
ATOM 714 C CA . LEU A 1 91 ? 5.950 -4.564 -5.608 1.00 98.12 91 LEU A CA 1
ATOM 715 C C . LEU A 1 91 ? 6.069 -3.977 -7.018 1.00 98.12 91 LEU A C 1
ATOM 717 O O . LEU A 1 91 ? 5.408 -4.447 -7.947 1.00 98.12 91 LEU A O 1
ATOM 721 N N . ASP A 1 92 ? 6.924 -2.968 -7.184 1.00 96.94 92 ASP A N 1
ATOM 722 C CA . ASP A 1 92 ? 7.343 -2.506 -8.509 1.00 96.94 92 ASP A CA 1
ATOM 723 C C . ASP A 1 92 ? 8.479 -3.376 -9.073 1.00 96.94 92 ASP A C 1
ATOM 725 O O . ASP A 1 92 ? 9.040 -4.231 -8.384 1.00 96.94 92 ASP A O 1
ATOM 729 N N . TRP A 1 93 ? 8.834 -3.149 -10.337 1.00 97.31 93 TRP A N 1
ATOM 730 C CA . TRP A 1 93 ? 9.832 -3.945 -11.056 1.00 97.31 93 TRP A CA 1
ATOM 731 C C . TRP A 1 93 ? 11.276 -3.763 -10.587 1.00 97.31 93 TRP A C 1
ATOM 733 O O . TRP A 1 93 ? 12.156 -4.503 -11.024 1.00 97.31 93 TRP A O 1
ATOM 743 N N . ARG A 1 94 ? 11.552 -2.795 -9.706 1.00 96.31 94 ARG A N 1
ATOM 744 C CA . ARG A 1 94 ? 12.912 -2.508 -9.228 1.00 96.31 94 ARG A CA 1
ATOM 745 C C . ARG A 1 94 ? 13.329 -3.409 -8.071 1.00 96.31 94 ARG A C 1
ATOM 747 O O . ARG A 1 94 ? 14.518 -3.498 -7.779 1.00 96.31 94 ARG A O 1
ATOM 754 N N . VAL A 1 95 ? 12.374 -4.066 -7.414 1.00 96.69 95 VAL A N 1
ATOM 755 C CA . VAL A 1 95 ? 12.623 -4.988 -6.300 1.00 96.69 95 VAL A CA 1
ATOM 756 C C . VAL A 1 95 ? 12.264 -6.397 -6.738 1.00 96.69 95 VAL A C 1
ATOM 758 O O . VAL A 1 95 ? 11.105 -6.654 -7.024 1.00 96.69 95 VAL A O 1
ATOM 761 N N . SER A 1 96 ? 13.215 -7.334 -6.771 1.00 96.94 96 SER A N 1
ATOM 762 C CA . SER A 1 96 ? 12.880 -8.729 -7.089 1.00 96.94 96 SER A CA 1
ATOM 763 C C . SER A 1 96 ? 11.845 -9.289 -6.104 1.00 96.94 96 SER A C 1
ATOM 765 O O . SER A 1 96 ? 11.799 -8.889 -4.940 1.00 96.94 96 SER A O 1
ATOM 767 N N . ILE A 1 97 ? 11.023 -10.244 -6.551 1.00 97.50 97 ILE A N 1
ATOM 768 C CA . ILE A 1 97 ? 10.020 -10.886 -5.685 1.00 97.50 97 ILE A CA 1
ATOM 769 C C . ILE A 1 97 ? 10.681 -11.482 -4.434 1.00 97.50 97 ILE A C 1
ATOM 771 O O . ILE A 1 97 ? 10.176 -11.295 -3.330 1.00 97.50 97 ILE A O 1
ATOM 775 N N . GLU A 1 98 ? 11.824 -12.154 -4.595 1.00 97.25 98 GLU A N 1
ATOM 776 C CA . GLU A 1 98 ? 12.600 -12.734 -3.492 1.00 97.25 98 GLU A CA 1
ATOM 777 C C . GLU A 1 98 ? 13.017 -11.676 -2.461 1.00 97.25 98 GLU A C 1
ATOM 779 O O . GLU A 1 98 ? 12.756 -11.829 -1.267 1.00 97.25 98 GLU A O 1
ATOM 784 N N . GLU A 1 99 ? 13.599 -10.565 -2.917 1.00 97.25 99 GLU A N 1
ATOM 785 C CA . GLU A 1 99 ? 14.057 -9.501 -2.026 1.00 97.25 99 GLU A CA 1
ATOM 786 C C . GLU A 1 99 ? 12.885 -8.782 -1.349 1.00 97.25 99 GLU A C 1
ATOM 788 O O . GLU A 1 99 ? 12.948 -8.473 -0.158 1.00 97.25 99 GLU A O 1
ATOM 793 N N . GLY A 1 100 ? 11.791 -8.556 -2.080 1.00 97.12 100 GLY A N 1
ATOM 794 C CA . GLY A 1 100 ? 10.571 -7.979 -1.527 1.00 97.12 100 GLY A CA 1
ATOM 795 C C . GLY A 1 100 ? 9.997 -8.841 -0.405 1.00 97.12 100 GLY A C 1
ATOM 796 O O . GLY A 1 100 ? 9.721 -8.327 0.678 1.00 97.12 100 GLY A O 1
ATOM 797 N N . ARG A 1 101 ? 9.900 -10.161 -0.616 1.00 96.88 101 ARG A N 1
ATOM 798 C CA . ARG A 1 101 ? 9.465 -11.115 0.419 1.00 96.88 101 ARG A CA 1
ATOM 799 C C . ARG A 1 101 ? 10.373 -11.092 1.646 1.00 96.88 101 ARG A C 1
ATOM 801 O O . ARG A 1 101 ? 9.872 -10.980 2.765 1.00 96.88 101 ARG A O 1
ATOM 808 N N . ARG A 1 102 ? 11.693 -11.117 1.431 1.00 97.12 102 ARG A N 1
ATOM 809 C CA . ARG A 1 102 ? 12.693 -11.066 2.506 1.00 97.12 102 ARG A CA 1
ATOM 810 C C . ARG A 1 102 ? 12.568 -9.788 3.341 1.00 97.12 102 ARG A C 1
ATOM 812 O O . ARG A 1 102 ? 12.581 -9.858 4.567 1.00 97.12 102 ARG A O 1
ATOM 819 N N . ARG A 1 103 ? 12.435 -8.620 2.699 1.00 96.94 103 ARG A N 1
ATOM 820 C CA . ARG A 1 103 ? 12.291 -7.315 3.382 1.00 96.94 103 ARG A CA 1
ATOM 821 C C . ARG A 1 103 ? 10.971 -7.161 4.135 1.00 96.94 103 ARG A C 1
ATOM 823 O O . ARG A 1 103 ? 10.924 -6.387 5.085 1.00 96.94 103 ARG A O 1
ATOM 830 N N . LEU A 1 104 ? 9.933 -7.870 3.696 1.00 96.88 104 LEU A N 1
ATOM 831 C CA . LEU A 1 104 ? 8.601 -7.912 4.303 1.00 96.88 104 LEU A CA 1
ATOM 832 C C . LEU A 1 104 ? 8.453 -9.012 5.373 1.00 96.88 104 LEU A C 1
ATOM 834 O O . LEU A 1 104 ? 7.355 -9.213 5.895 1.00 96.88 104 LEU A O 1
ATOM 838 N N . GLY A 1 105 ? 9.523 -9.763 5.662 1.00 94.44 105 GLY A N 1
ATOM 839 C CA . GLY A 1 105 ? 9.530 -10.810 6.684 1.00 94.44 105 GLY A CA 1
ATOM 840 C C . GLY A 1 105 ? 8.604 -11.992 6.386 1.00 94.44 105 GLY A C 1
ATOM 841 O O . GLY A 1 105 ? 8.105 -12.610 7.322 1.00 94.44 105 GLY A O 1
ATOM 842 N N . ASP A 1 106 ? 8.320 -12.269 5.106 1.00 91.31 106 ASP A N 1
ATOM 843 C CA . ASP A 1 106 ? 7.411 -13.336 4.646 1.00 91.31 106 ASP A CA 1
ATOM 844 C C . ASP A 1 106 ? 5.972 -13.281 5.213 1.00 91.31 106 ASP A C 1
ATOM 846 O O . ASP A 1 106 ? 5.192 -14.216 5.027 1.00 91.31 106 ASP A O 1
ATOM 850 N N . GLN A 1 107 ? 5.586 -12.168 5.847 1.00 92.75 107 GLN A N 1
ATOM 851 C CA . GLN A 1 107 ? 4.282 -11.978 6.494 1.00 92.75 107 GLN A CA 1
ATOM 852 C C . GLN A 1 107 ? 3.130 -11.800 5.493 1.00 92.75 107 GLN A C 1
ATOM 854 O O . GLN A 1 107 ? 1.977 -12.089 5.811 1.00 92.75 107 GLN A O 1
ATOM 859 N N . PHE A 1 108 ? 3.432 -11.315 4.288 1.00 96.56 108 PHE A N 1
ATOM 860 C CA . PHE A 1 108 ? 2.439 -10.909 3.297 1.00 96.56 108 PHE A CA 1
ATOM 861 C C . PHE A 1 108 ? 2.500 -11.785 2.044 1.00 96.56 108 PHE A C 1
ATOM 863 O O . PHE A 1 108 ? 3.565 -12.256 1.627 1.00 96.56 108 PHE A O 1
ATOM 870 N N . ALA A 1 109 ? 1.357 -11.938 1.372 1.00 97.62 109 ALA A N 1
ATOM 871 C CA . ALA A 1 109 ? 1.393 -12.256 -0.049 1.00 97.62 109 ALA A CA 1
ATOM 872 C C . ALA A 1 109 ? 1.994 -11.067 -0.824 1.00 97.62 109 ALA A C 1
ATOM 874 O O . ALA A 1 109 ? 1.925 -9.917 -0.385 1.00 97.62 109 ALA A O 1
ATOM 875 N N . VAL A 1 110 ? 2.574 -11.337 -1.991 1.00 97.50 110 VAL A N 1
ATOM 876 C CA . VAL A 1 110 ? 3.191 -10.315 -2.851 1.00 97.50 110 VAL A CA 1
ATOM 877 C C . VAL A 1 110 ? 2.514 -10.298 -4.219 1.00 97.50 110 VAL A C 1
ATOM 879 O O . VAL A 1 110 ? 2.176 -11.356 -4.748 1.00 97.50 110 VAL A O 1
ATOM 882 N N . GLN A 1 111 ? 2.302 -9.107 -4.783 1.00 98.19 111 GLN A N 1
ATOM 883 C CA . GLN A 1 111 ? 1.688 -8.902 -6.102 1.00 98.19 111 GLN A CA 1
ATOM 884 C C . GLN A 1 111 ? 2.613 -8.076 -7.004 1.00 98.19 111 GLN A C 1
ATOM 886 O O . GLN A 1 111 ? 3.138 -7.054 -6.570 1.00 98.19 111 GLN A O 1
ATOM 891 N N . GLY A 1 112 ? 2.774 -8.481 -8.266 1.00 96.94 112 GLY A N 1
ATOM 892 C CA . GLY A 1 112 ? 3.661 -7.835 -9.239 1.00 96.94 112 GLY A CA 1
ATOM 893 C C . GLY A 1 112 ? 4.604 -8.850 -9.901 1.00 96.94 112 GLY A C 1
ATOM 894 O O . GLY A 1 112 ? 4.340 -10.046 -9.865 1.00 96.94 112 GLY A O 1
ATOM 895 N N . ASN A 1 113 ? 5.707 -8.438 -10.516 1.00 97.06 113 ASN A N 1
ATOM 896 C CA . ASN A 1 113 ? 6.206 -7.063 -10.599 1.00 97.06 113 ASN A CA 1
ATOM 897 C C . ASN A 1 113 ? 6.903 -6.760 -11.935 1.00 97.06 113 ASN A C 1
ATOM 899 O O . ASN A 1 113 ? 7.803 -5.939 -11.984 1.00 97.06 113 ASN A O 1
ATOM 903 N N . MET A 1 114 ? 6.516 -7.434 -13.017 1.00 96.31 114 MET A N 1
ATOM 904 C CA . MET A 1 114 ? 7.152 -7.289 -14.330 1.00 96.31 114 MET A CA 1
ATOM 905 C C . MET A 1 114 ? 7.239 -5.821 -14.788 1.00 96.31 114 MET A C 1
ATOM 907 O O . MET A 1 114 ? 6.244 -5.096 -14.725 1.00 96.31 114 MET A O 1
ATOM 911 N N . ASP A 1 115 ? 8.414 -5.400 -15.278 1.00 96.06 115 ASP A N 1
ATOM 912 C CA . ASP A 1 115 ? 8.583 -4.088 -15.911 1.00 96.06 115 ASP A CA 1
ATOM 913 C C . ASP A 1 115 ? 7.691 -4.030 -17.162 1.00 96.06 115 ASP A C 1
ATOM 915 O O . ASP A 1 115 ? 7.864 -4.854 -18.069 1.00 96.06 115 ASP A O 1
ATOM 919 N N . PRO A 1 116 ? 6.731 -3.090 -17.244 1.00 95.00 116 PRO A N 1
ATOM 920 C CA . PRO A 1 116 ? 5.841 -3.001 -18.394 1.00 95.00 116 PRO A CA 1
ATOM 921 C C . PRO A 1 116 ? 6.587 -2.751 -19.713 1.00 95.00 116 PRO A C 1
ATOM 923 O O . PRO A 1 116 ? 6.059 -3.110 -20.764 1.00 95.00 116 PRO A O 1
ATOM 926 N N . TYR A 1 117 ? 7.806 -2.197 -19.693 1.00 95.06 117 TYR A N 1
ATOM 927 C CA . TYR A 1 117 ? 8.608 -1.987 -20.904 1.00 95.06 117 TYR A CA 1
ATOM 928 C C . TYR A 1 117 ? 9.064 -3.304 -21.551 1.00 95.06 117 TYR A C 1
ATOM 930 O O . TYR A 1 117 ? 9.335 -3.347 -22.748 1.00 95.06 117 TYR A O 1
ATOM 938 N N . LEU A 1 118 ? 9.065 -4.419 -20.813 1.00 94.12 118 LEU A N 1
ATOM 939 C CA . LEU A 1 118 ? 9.327 -5.739 -21.400 1.00 94.12 118 LEU A CA 1
ATOM 940 C C . LEU A 1 118 ? 8.278 -6.125 -22.449 1.00 94.12 118 LEU A C 1
ATOM 942 O O . LEU A 1 118 ? 8.602 -6.825 -23.404 1.00 94.12 118 LEU A O 1
ATOM 946 N N . LEU A 1 119 ? 7.050 -5.607 -22.331 1.00 95.25 119 LEU A N 1
ATOM 947 C CA . LEU A 1 119 ? 5.981 -5.842 -23.306 1.00 95.25 119 LEU A CA 1
ATOM 948 C C . LEU A 1 119 ? 6.235 -5.162 -24.659 1.00 95.25 119 LEU A C 1
ATOM 950 O O . LEU A 1 119 ? 5.509 -5.432 -25.612 1.00 95.25 119 LEU A O 1
ATOM 954 N N . THR A 1 120 ? 7.239 -4.282 -24.762 1.00 96.00 120 THR A N 1
ATOM 955 C CA . THR A 1 120 ? 7.655 -3.689 -26.042 1.00 96.00 120 THR A CA 1
ATOM 956 C C . THR A 1 120 ? 8.764 -4.485 -26.735 1.00 96.00 120 THR A C 1
ATOM 958 O O . THR A 1 120 ? 9.199 -4.102 -27.819 1.00 96.00 120 THR A O 1
ATOM 961 N N . GLY A 1 121 ? 9.2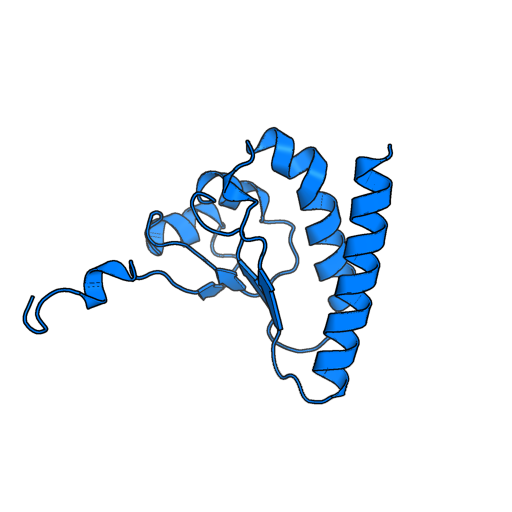61 -5.556 -26.106 1.00 93.75 121 GLY A N 1
ATOM 962 C CA . GLY A 1 121 ? 10.239 -6.471 -26.689 1.00 93.75 121 GLY A CA 1
ATOM 963 C C . GLY A 1 121 ? 9.607 -7.518 -27.621 1.00 93.75 121 GLY A C 1
ATOM 964 O O . GLY A 1 121 ? 8.384 -7.656 -27.672 1.00 93.75 121 GLY A O 1
ATOM 965 N N . PRO A 1 122 ? 10.427 -8.266 -28.377 1.00 92.69 122 PRO A N 1
ATOM 966 C CA . PRO A 1 122 ? 9.961 -9.423 -29.141 1.00 92.69 122 PRO A CA 1
ATOM 967 C C . PRO A 1 122 ? 9.455 -10.544 -28.214 1.00 92.69 122 PRO A C 1
ATOM 969 O O . PRO A 1 122 ? 9.883 -10.650 -27.068 1.00 92.69 122 PRO A O 1
ATOM 972 N N . MET A 1 123 ? 8.565 -11.402 -28.729 1.00 89.50 123 MET A N 1
ATOM 973 C CA . MET A 1 123 ? 7.961 -12.512 -27.969 1.00 89.50 123 MET A CA 1
ATOM 974 C C . MET A 1 123 ? 8.960 -13.614 -27.579 1.00 89.50 123 MET A C 1
ATOM 976 O O . MET A 1 123 ? 8.739 -14.295 -26.584 1.00 89.50 123 MET A O 1
ATOM 980 N N . ASP A 1 124 ? 10.042 -13.773 -28.344 1.00 85.19 124 ASP A N 1
ATOM 981 C CA . ASP A 1 124 ? 10.955 -14.923 -28.263 1.00 85.19 124 ASP A CA 1
ATOM 982 C C . ASP A 1 124 ? 12.287 -14.594 -27.561 1.00 85.19 124 ASP A C 1
ATOM 984 O O . ASP A 1 124 ? 13.346 -15.044 -28.002 1.00 85.19 124 ASP A O 1
ATOM 988 N N . ASN A 1 125 ? 12.257 -13.776 -26.504 1.00 56.56 125 ASN A N 1
ATOM 989 C CA . ASN A 1 125 ? 13.432 -13.616 -25.635 1.00 56.56 125 ASN A CA 1
ATOM 990 C C . ASN A 1 125 ? 13.693 -14.871 -24.796 1.00 56.56 125 ASN A C 1
ATOM 992 O O . ASN A 1 125 ? 12.730 -15.371 -24.169 1.00 56.56 125 ASN A O 1
#

Sequence (125 aa):
ELWFMLMDKLGDMVITYVRSQIKNGGKAFQLFDSWAGSLSPRDFQTYVLPTIERIYASLSDLNVPNIYFPGVSSGELLPLLHQVKASVIGLDWRVSIEEGRRRLGDQFAVQGNMDPYLLTGPMDN

Radius of gyration: 15.59 Å; chains: 1; bounding box: 36×36×41 Å